Protein AF-A0A109W8T5-F1 (afdb_monomer)

Nearest PDB structures (foldseek):
  2bkp-assembly1_A  TM=4.139E-01  e=5.023E+00  Pyrococcus horikoshii OT3
  5ij8-assembly1_T  TM=3.929E-01  e=5.943E+00  Homo sapiens

Sequence (100 aa):
MESKARSEVRKLTEFESLFLQIIEYSNQVIAENYQEYAELGYDLLRKIHHLGMKETQVYERFFTYYDSLQDGMIKEWFAEMLDYISGWCHSEKYLWNHQE

Foldseek 3Di:
DDDPPPPPPPDDDPLVVLVVVLLVLLVVDDPVCLVVSLVVSLVSVLVNVVVVDDLVVNLVVLVVVLVVDDDDSSSVSSVSSNCLSVVVDPVVSNSNPPPD

Secondary structure (DSSP, 8-state):
----------PPPHHHHHHHHHHHHHTT--TTTHHHHHHHHHHHHHHHHHTT--HHHHHHHHHHHHHHSPSSHHHHHHHHHHHHHHT-S-GGG-TT----

Radius of gyration: 16.11 Å; Cα contacts (8 Å, |Δi|>4): 75; chains: 1; bounding box: 28×61×34 Å

Structure (mmCIF, N/CA/C/O backbone):
data_AF-A0A109W8T5-F1
#
_entry.id   AF-A0A109W8T5-F1
#
loop_
_atom_site.group_PDB
_atom_site.id
_atom_site.type_symbol
_atom_site.label_atom_id
_atom_site.label_alt_id
_atom_site.label_comp_id
_atom_site.label_asym_id
_atom_site.label_entity_id
_atom_site.label_seq_id
_atom_site.pdbx_PDB_ins_code
_atom_site.Cartn_x
_atom_site.Cartn_y
_atom_site.Cartn_z
_atom_site.occupancy
_atom_site.B_iso_or_equiv
_atom_site.auth_seq_id
_atom_site.auth_comp_id
_atom_site.auth_asym_id
_atom_site.auth_atom_id
_atom_site.pdbx_PDB_model_num
ATOM 1 N N . MET A 1 1 ? -7.419 46.381 8.343 1.00 45.56 1 MET A N 1
ATOM 2 C CA . MET A 1 1 ? -7.877 44.975 8.361 1.00 45.56 1 MET A CA 1
ATOM 3 C C . MET A 1 1 ? -7.122 44.239 7.272 1.00 45.56 1 MET A C 1
ATOM 5 O O . MET A 1 1 ? -7.623 44.106 6.167 1.00 45.56 1 MET A O 1
ATOM 9 N N . GLU A 1 2 ? -5.886 43.843 7.552 1.00 42.78 2 GLU A N 1
ATOM 10 C CA . GLU A 1 2 ? -5.116 43.014 6.626 1.00 42.78 2 GLU A CA 1
ATOM 11 C C . GLU A 1 2 ? -5.309 41.564 7.045 1.00 42.78 2 GLU A C 1
ATOM 13 O O . GLU A 1 2 ? -4.968 41.156 8.158 1.00 42.78 2 GLU A O 1
ATOM 18 N N . SER A 1 3 ? -5.982 40.829 6.163 1.00 47.62 3 SER A N 1
ATOM 19 C CA . SER A 1 3 ? -6.253 39.411 6.308 1.00 47.62 3 SER A CA 1
ATOM 20 C C . SER A 1 3 ? -4.923 38.676 6.389 1.00 47.62 3 SER A C 1
ATOM 22 O O . SER A 1 3 ? -4.128 38.679 5.449 1.00 47.62 3 SER A O 1
ATOM 24 N N . LYS A 1 4 ? -4.671 38.066 7.546 1.00 47.41 4 LYS A N 1
ATOM 25 C CA . LYS A 1 4 ? -3.550 37.162 7.769 1.00 47.41 4 LYS A CA 1
ATOM 26 C C . LYS A 1 4 ? -3.827 35.912 6.935 1.00 47.41 4 LYS A C 1
ATOM 28 O O . LYS A 1 4 ? -4.412 34.952 7.429 1.00 47.41 4 LYS A O 1
ATOM 33 N N . ALA A 1 5 ? -3.421 35.935 5.668 1.00 56.03 5 ALA A N 1
ATOM 34 C CA . ALA A 1 5 ? -3.218 34.737 4.870 1.00 56.03 5 ALA A CA 1
ATOM 35 C C . ALA A 1 5 ? -2.099 33.929 5.545 1.00 56.03 5 ALA A C 1
ATOM 37 O O . ALA A 1 5 ? -0.924 34.027 5.202 1.00 56.03 5 ALA A O 1
ATOM 38 N N . ARG A 1 6 ? -2.454 33.199 6.606 1.00 50.41 6 ARG A N 1
ATOM 39 C CA . ARG A 1 6 ? -1.598 32.176 7.188 1.00 50.41 6 ARG A CA 1
ATOM 40 C C . ARG A 1 6 ? -1.499 31.074 6.149 1.00 50.41 6 ARG A C 1
ATOM 42 O O . ARG A 1 6 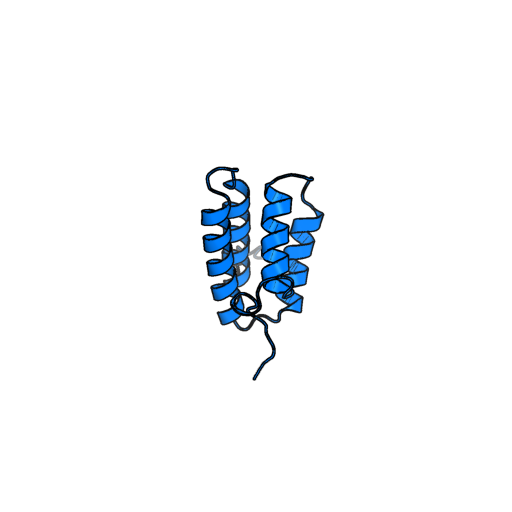? -2.455 30.334 5.944 1.00 50.41 6 ARG A O 1
ATOM 49 N N . SER A 1 7 ? -0.337 30.957 5.518 1.00 56.94 7 SER A N 1
ATOM 50 C CA . SER A 1 7 ? 0.085 29.693 4.935 1.00 56.94 7 SER A CA 1
ATOM 51 C C . SER A 1 7 ? 0.247 28.689 6.081 1.00 56.94 7 SER A C 1
ATOM 53 O O . SER A 1 7 ? 1.321 28.542 6.666 1.00 56.94 7 SER A O 1
ATOM 55 N N . GLU A 1 8 ? -0.838 28.033 6.473 1.00 55.03 8 GLU A N 1
ATOM 56 C CA . GLU A 1 8 ? -0.733 26.795 7.229 1.00 55.03 8 GLU A CA 1
ATOM 57 C C . GLU A 1 8 ? -0.305 25.725 6.231 1.00 55.03 8 GLU A C 1
ATOM 59 O O . GLU A 1 8 ? -1.109 25.201 5.465 1.00 55.03 8 GLU A O 1
ATOM 64 N N . VAL A 1 9 ? 0.998 25.436 6.203 1.00 61.03 9 VAL A N 1
ATOM 65 C CA . VAL A 1 9 ? 1.495 24.176 5.649 1.00 61.03 9 VAL A CA 1
ATOM 66 C C . VAL A 1 9 ? 0.765 23.080 6.420 1.00 61.03 9 VAL A C 1
ATOM 68 O O . VAL A 1 9 ? 1.039 22.853 7.600 1.00 61.03 9 VAL A O 1
ATOM 71 N N . ARG A 1 10 ? -0.251 22.479 5.797 1.00 66.56 10 ARG A N 1
ATOM 72 C CA . ARG A 1 10 ? -1.066 21.433 6.413 1.00 66.56 10 ARG A CA 1
ATOM 73 C C . ARG A 1 10 ? -0.124 20.280 6.752 1.00 66.56 10 ARG A C 1
ATOM 75 O O . ARG A 1 10 ? 0.449 19.679 5.848 1.00 66.56 10 ARG A O 1
ATOM 82 N N . LYS A 1 11 ? 0.093 20.012 8.044 1.00 79.50 11 LYS A N 1
ATOM 83 C CA . LYS A 1 11 ? 0.887 18.853 8.470 1.00 79.50 11 LYS A CA 1
ATOM 84 C C . LYS A 1 11 ? 0.223 17.596 7.912 1.00 79.50 11 LYS A C 1
ATOM 86 O O . LYS A 1 11 ? -0.984 17.421 8.086 1.00 79.50 11 LYS A O 1
ATOM 91 N N . LEU A 1 12 ? 1.006 16.763 7.231 1.00 86.75 12 LEU A N 1
ATOM 92 C CA . LEU A 1 12 ? 0.547 15.453 6.786 1.00 86.75 12 LEU A CA 1
ATOM 93 C C . LEU A 1 12 ? 0.165 14.620 8.008 1.00 86.75 12 LEU A C 1
ATOM 95 O O . LEU A 1 12 ? 0.807 14.707 9.058 1.00 86.75 12 LEU A O 1
ATOM 99 N N . THR A 1 13 ? -0.900 13.835 7.874 1.00 94.88 13 THR A N 1
ATOM 100 C CA . THR A 1 13 ? -1.219 12.821 8.876 1.00 94.88 13 THR A CA 1
ATOM 101 C C . THR A 1 13 ? -0.175 11.709 8.806 1.00 94.88 13 THR A C 1
ATOM 103 O O . THR A 1 13 ? 0.520 11.544 7.797 1.00 94.88 13 THR A O 1
ATOM 106 N N . GLU A 1 14 ? -0.059 10.929 9.877 1.00 96.00 14 GLU A N 1
ATOM 107 C CA . GLU A 1 14 ? 0.827 9.763 9.888 1.00 96.00 14 GLU A CA 1
ATOM 108 C C . GLU A 1 14 ? 0.435 8.759 8.795 1.00 96.00 14 GLU A C 1
ATOM 110 O O 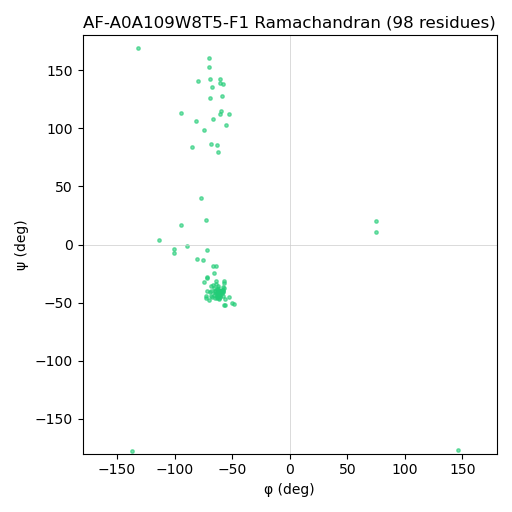. GLU A 1 14 ? 1.296 8.295 8.053 1.00 96.00 14 GLU A O 1
ATOM 115 N N . PHE A 1 15 ? -0.871 8.535 8.607 1.00 96.75 15 PHE A N 1
ATOM 116 C CA . PHE A 1 15 ? -1.399 7.730 7.506 1.00 96.75 15 PHE A CA 1
ATOM 117 C C . PHE A 1 15 ? -0.942 8.238 6.131 1.00 96.75 15 PHE A C 1
ATOM 119 O O . PHE A 1 15 ? -0.388 7.463 5.358 1.00 96.75 15 PHE A O 1
ATOM 126 N N . GLU A 1 16 ? -1.121 9.529 5.829 1.00 96.69 16 GLU A N 1
ATOM 127 C CA . GLU A 1 16 ? -0.706 10.078 4.529 1.00 96.69 16 GLU A CA 1
ATOM 128 C C . GLU A 1 16 ? 0.814 10.003 4.342 1.00 96.69 16 GLU A C 1
ATOM 130 O O . GLU A 1 16 ? 1.285 9.794 3.230 1.00 96.69 16 GLU A O 1
ATOM 135 N N . SER A 1 17 ? 1.594 10.110 5.421 1.00 97.50 17 SER A N 1
ATOM 136 C CA . SER A 1 17 ? 3.052 9.964 5.352 1.00 97.50 17 SER A CA 1
ATOM 137 C C . SER A 1 17 ? 3.461 8.528 5.001 1.00 97.50 17 SER A C 1
ATOM 139 O O . SER A 1 17 ? 4.296 8.331 4.121 1.00 97.50 17 SER A O 1
ATOM 141 N N . LEU A 1 18 ? 2.839 7.525 5.632 1.00 98.25 18 LEU A N 1
ATOM 142 C CA . LEU A 1 18 ? 3.062 6.108 5.311 1.00 98.25 18 LEU A CA 1
ATOM 143 C C . LEU A 1 18 ? 2.589 5.770 3.892 1.00 98.25 18 LEU A C 1
ATOM 145 O O . LEU A 1 18 ? 3.262 5.041 3.171 1.00 98.25 18 LEU A O 1
ATOM 149 N N . PHE A 1 19 ? 1.456 6.330 3.471 1.00 98.25 19 PHE A N 1
ATOM 150 C CA . PHE A 1 19 ? 0.930 6.143 2.124 1.00 98.25 19 PHE A CA 1
ATOM 151 C C . PHE A 1 19 ? 1.870 6.711 1.052 1.00 98.25 19 PHE A C 1
ATOM 153 O O . PHE A 1 19 ? 2.159 6.041 0.063 1.00 98.25 19 PHE A O 1
ATOM 160 N N . LEU A 1 20 ? 2.410 7.914 1.264 1.00 98.06 20 LEU A N 1
ATOM 161 C CA . LEU A 1 20 ? 3.412 8.492 0.366 1.00 98.06 20 LEU A CA 1
ATOM 162 C C . LEU A 1 20 ? 4.692 7.649 0.313 1.00 98.06 20 LEU A C 1
ATOM 164 O O . LEU A 1 20 ? 5.279 7.513 -0.757 1.00 98.06 20 LEU A O 1
ATOM 168 N N . GLN A 1 21 ? 5.091 7.038 1.430 1.00 98.31 21 GLN A N 1
ATOM 169 C CA . GLN A 1 21 ? 6.230 6.121 1.453 1.00 98.31 21 GLN A CA 1
ATOM 170 C C . GLN A 1 21 ? 5.964 4.843 0.637 1.00 98.31 21 GLN A C 1
ATOM 172 O O . GLN A 1 21 ? 6.850 4.374 -0.072 1.00 98.31 21 GLN A O 1
ATOM 177 N N . ILE A 1 22 ? 4.740 4.306 0.665 1.00 98.38 22 ILE A N 1
ATOM 178 C CA . ILE A 1 22 ? 4.335 3.181 -0.198 1.00 98.38 22 ILE A CA 1
ATOM 179 C C . ILE A 1 22 ? 4.402 3.575 -1.677 1.00 98.38 22 ILE A C 1
ATOM 181 O O . ILE A 1 22 ? 4.892 2.804 -2.500 1.00 98.38 22 ILE A O 1
ATOM 185 N N . ILE A 1 23 ? 3.962 4.788 -2.025 1.00 98.12 23 ILE A N 1
ATOM 186 C CA . ILE A 1 23 ? 4.101 5.312 -3.390 1.00 98.12 23 ILE A CA 1
ATOM 187 C C . ILE A 1 23 ? 5.582 5.390 -3.787 1.00 98.12 23 ILE A C 1
ATOM 189 O O . ILE A 1 23 ? 5.953 4.959 -4.878 1.00 98.12 23 ILE A O 1
ATOM 193 N N . GLU A 1 24 ? 6.446 5.899 -2.910 1.00 97.69 24 GLU A N 1
ATOM 194 C CA . GLU A 1 24 ? 7.890 5.962 -3.152 1.00 97.69 24 GLU A CA 1
ATOM 195 C C . GLU A 1 24 ? 8.508 4.571 -3.360 1.00 97.69 24 GLU A C 1
ATOM 197 O O . GLU A 1 24 ? 9.334 4.400 -4.258 1.00 97.69 24 GLU A O 1
ATOM 202 N N . TYR A 1 25 ? 8.079 3.569 -2.590 1.00 97.62 25 TYR A N 1
ATOM 203 C CA . TYR A 1 25 ? 8.482 2.175 -2.781 1.00 97.62 25 TYR A CA 1
ATOM 204 C C . TYR A 1 25 ? 8.027 1.635 -4.128 1.00 97.62 25 TYR A C 1
ATOM 206 O O . TYR A 1 25 ? 8.851 1.096 -4.858 1.00 97.62 25 TYR A O 1
ATOM 214 N N . SER A 1 26 ? 6.770 1.868 -4.513 1.00 96.69 26 SER A N 1
ATOM 215 C CA . SER A 1 26 ? 6.238 1.397 -5.797 1.00 96.69 26 SER A CA 1
ATOM 216 C C . SER A 1 26 ? 7.047 1.900 -7.003 1.00 96.69 26 SER A C 1
ATOM 218 O O . SER A 1 26 ? 7.235 1.168 -7.968 1.00 96.69 26 SER A O 1
ATOM 220 N N . ASN A 1 27 ? 7.609 3.113 -6.927 1.00 95.62 27 ASN A N 1
ATOM 221 C CA . ASN A 1 27 ? 8.431 3.698 -7.994 1.00 95.62 27 ASN A CA 1
ATOM 222 C C . ASN A 1 27 ? 9.850 3.106 -8.093 1.00 95.62 27 ASN A C 1
ATOM 224 O O . ASN A 1 27 ? 10.551 3.367 -9.068 1.00 95.62 27 ASN A O 1
ATOM 228 N N . GLN A 1 28 ? 10.289 2.351 -7.086 1.00 96.38 28 GLN A N 1
ATOM 229 C CA . GLN A 1 28 ? 11.600 1.694 -7.039 1.00 96.38 28 GLN A CA 1
ATOM 230 C C . GLN A 1 28 ? 11.526 0.204 -7.396 1.00 96.38 28 GLN A C 1
ATOM 232 O O . GLN A 1 28 ? 12.563 -0.464 -7.474 1.00 96.38 28 GLN A O 1
ATOM 237 N N . VAL A 1 29 ? 10.314 -0.313 -7.613 1.00 96.25 29 VAL A N 1
ATOM 238 C CA . VAL A 1 29 ? 10.081 -1.714 -7.951 1.00 96.25 29 VAL A CA 1
ATOM 239 C C . VAL A 1 29 ? 10.601 -2.007 -9.354 1.00 96.25 29 VAL A C 1
ATOM 241 O O . VAL A 1 29 ? 10.219 -1.372 -10.337 1.00 96.25 29 VAL A O 1
ATOM 244 N N . ILE A 1 30 ? 11.453 -3.020 -9.422 1.00 96.19 30 ILE A N 1
ATOM 245 C CA . ILE A 1 30 ? 11.920 -3.691 -10.631 1.00 96.19 30 ILE A CA 1
ATOM 246 C C . ILE A 1 30 ? 11.791 -5.204 -10.423 1.00 96.19 30 ILE A C 1
ATOM 248 O O . ILE A 1 30 ? 11.564 -5.676 -9.308 1.00 96.19 30 ILE A O 1
ATOM 252 N N . ALA A 1 31 ? 11.949 -5.990 -11.487 1.00 96.12 31 ALA A N 1
ATOM 253 C CA . ALA A 1 31 ? 11.754 -7.438 -11.420 1.00 96.12 31 ALA A CA 1
ATOM 254 C C . ALA A 1 31 ? 12.649 -8.106 -10.358 1.00 96.12 31 ALA A C 1
ATOM 256 O O . ALA A 1 31 ? 12.223 -9.030 -9.670 1.00 96.12 31 ALA A O 1
ATOM 257 N N . GLU A 1 32 ? 13.881 -7.622 -10.205 1.00 97.94 32 GLU A N 1
ATOM 258 C CA . GLU A 1 32 ? 14.897 -8.192 -9.323 1.00 97.94 32 GLU A CA 1
ATOM 259 C C . GLU A 1 32 ? 14.615 -7.963 -7.835 1.00 97.94 32 GLU A C 1
ATOM 261 O O . GLU A 1 32 ? 15.035 -8.774 -7.011 1.00 97.94 32 GLU A O 1
ATOM 266 N N . ASN A 1 33 ? 13.924 -6.874 -7.483 1.00 97.62 33 ASN A N 1
ATOM 267 C CA . ASN A 1 33 ? 13.657 -6.494 -6.092 1.00 97.62 33 ASN A CA 1
ATOM 268 C C . ASN A 1 33 ? 12.169 -6.578 -5.719 1.00 97.62 33 ASN A C 1
ATOM 270 O O . ASN A 1 33 ? 11.803 -6.237 -4.597 1.00 97.62 33 ASN A O 1
ATOM 274 N N . TYR A 1 34 ? 11.318 -7.051 -6.634 1.00 96.81 34 TYR A N 1
ATOM 275 C CA . TYR A 1 34 ? 9.866 -7.046 -6.476 1.00 96.81 34 TYR A CA 1
ATOM 276 C C . TYR A 1 34 ? 9.417 -7.646 -5.135 1.00 96.81 34 TYR A C 1
ATOM 278 O O . TYR A 1 34 ? 8.677 -7.010 -4.387 1.00 96.81 34 TYR A O 1
ATOM 286 N N . GLN A 1 35 ? 9.925 -8.837 -4.796 1.00 95.62 35 GLN A N 1
ATOM 287 C CA . GLN A 1 35 ? 9.565 -9.540 -3.560 1.00 95.62 35 GLN A CA 1
ATOM 288 C C . GLN A 1 35 ? 10.018 -8.788 -2.300 1.00 95.62 35 GLN A C 1
ATOM 290 O O . GLN A 1 35 ? 9.269 -8.698 -1.331 1.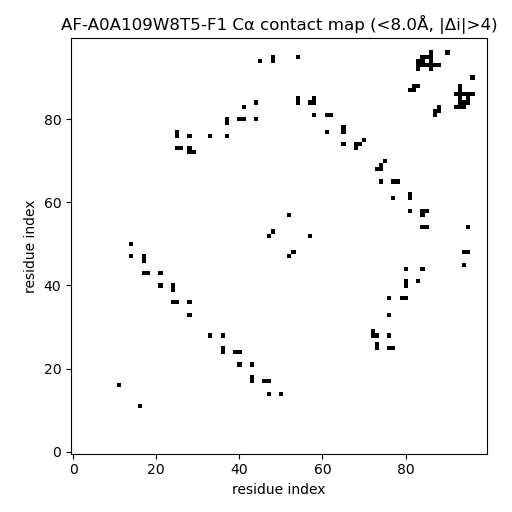00 95.62 35 GLN A O 1
ATOM 295 N N . GLU A 1 36 ? 11.228 -8.227 -2.315 1.00 97.75 36 GLU A N 1
ATOM 296 C CA . GLU A 1 36 ? 11.748 -7.426 -1.201 1.00 97.75 36 GLU A CA 1
ATOM 297 C C . GLU A 1 36 ? 10.859 -6.200 -0.968 1.00 97.75 36 GLU A C 1
ATOM 299 O O . GLU A 1 36 ? 10.447 -5.916 0.157 1.00 97.75 36 GLU A O 1
ATOM 304 N N . TYR A 1 37 ? 10.496 -5.501 -2.043 1.00 97.94 37 TYR A N 1
ATOM 305 C CA . TYR A 1 37 ? 9.631 -4.335 -1.947 1.00 97.94 37 TYR A CA 1
ATOM 306 C C . TYR A 1 37 ? 8.209 -4.705 -1.533 1.00 97.94 37 TYR A C 1
ATOM 308 O O . TYR A 1 37 ? 7.616 -3.965 -0.754 1.00 97.94 37 TYR A O 1
ATOM 316 N N . ALA A 1 38 ? 7.665 -5.845 -1.970 1.00 96.06 38 ALA A N 1
ATOM 317 C CA . ALA A 1 38 ? 6.367 -6.334 -1.500 1.00 96.06 38 ALA A CA 1
ATOM 318 C C . ALA A 1 38 ? 6.349 -6.543 0.026 1.00 96.06 38 ALA A C 1
ATOM 320 O O . ALA A 1 38 ? 5.402 -6.130 0.699 1.00 96.06 38 ALA A O 1
ATOM 321 N N . GLU A 1 39 ? 7.424 -7.092 0.602 1.00 97.06 39 GLU A N 1
ATOM 322 C CA . GLU A 1 39 ? 7.573 -7.235 2.056 1.00 97.06 39 GLU A CA 1
ATOM 323 C C . GLU A 1 39 ? 7.676 -5.878 2.767 1.00 97.06 39 GLU A C 1
ATOM 325 O O . GLU A 1 39 ? 6.993 -5.650 3.769 1.00 97.06 39 GLU A O 1
ATOM 330 N N . LEU A 1 40 ? 8.452 -4.938 2.219 1.00 98.12 40 LEU A N 1
ATOM 331 C CA . LEU A 1 40 ? 8.544 -3.574 2.748 1.00 98.12 40 LEU A CA 1
ATOM 332 C C . LEU A 1 40 ? 7.196 -2.834 2.692 1.00 98.12 40 LEU A C 1
ATOM 334 O O . LEU A 1 40 ? 6.828 -2.137 3.641 1.00 98.12 40 LEU A O 1
ATOM 338 N N . GLY A 1 41 ? 6.438 -2.997 1.607 1.00 98.00 41 GLY A N 1
ATOM 339 C CA . GLY A 1 41 ? 5.088 -2.453 1.457 1.00 98.00 41 GLY A CA 1
ATOM 340 C C . GLY A 1 41 ? 4.123 -3.041 2.483 1.00 98.00 41 GLY A C 1
ATOM 341 O O . GLY A 1 41 ? 3.418 -2.299 3.173 1.00 98.00 41 GLY A O 1
ATOM 342 N N . TYR A 1 42 ? 4.163 -4.362 2.669 1.00 97.94 42 TYR A N 1
ATOM 343 C CA . TYR A 1 42 ? 3.381 -5.050 3.692 1.00 97.94 42 TYR A CA 1
ATOM 344 C C . TYR A 1 42 ? 3.693 -4.539 5.108 1.00 97.94 42 TYR A C 1
ATOM 346 O O . TYR A 1 42 ? 2.786 -4.322 5.913 1.00 97.94 42 TYR A O 1
ATOM 354 N N . ASP A 1 43 ? 4.956 -4.252 5.417 1.00 98.25 43 ASP A N 1
ATOM 355 C CA . ASP A 1 43 ? 5.354 -3.675 6.704 1.00 98.25 43 ASP A CA 1
ATOM 356 C C . ASP A 1 43 ? 4.789 -2.271 6.938 1.00 98.25 43 ASP A C 1
ATOM 358 O O . ASP A 1 43 ? 4.441 -1.918 8.071 1.00 98.25 43 ASP A O 1
ATOM 362 N N . LEU A 1 44 ? 4.645 -1.472 5.881 1.00 98.31 44 LEU A N 1
ATOM 363 C CA . LEU A 1 44 ? 3.960 -0.185 5.959 1.00 98.31 44 LEU A CA 1
ATOM 364 C C . LEU A 1 44 ? 2.446 -0.361 6.131 1.00 98.31 44 LEU A C 1
ATOM 366 O O . LEU A 1 44 ? 1.862 0.333 6.965 1.00 98.31 44 LEU A O 1
ATOM 370 N N . LEU A 1 45 ? 1.820 -1.328 5.453 1.00 97.81 45 LEU A N 1
ATOM 371 C CA . LEU A 1 45 ? 0.411 -1.677 5.682 1.00 97.81 45 LEU A CA 1
ATOM 372 C C . LEU A 1 45 ? 0.161 -2.119 7.128 1.00 97.81 45 LEU A C 1
ATOM 374 O O . LEU A 1 45 ? -0.815 -1.682 7.739 1.00 97.81 45 LEU A O 1
ATOM 378 N N . ARG A 1 46 ? 1.080 -2.892 7.724 1.00 97.06 46 ARG A N 1
ATOM 379 C CA . ARG A 1 46 ? 1.032 -3.230 9.155 1.00 97.06 46 ARG A CA 1
ATOM 380 C C . ARG A 1 46 ? 1.003 -1.977 10.014 1.00 97.06 46 ARG A C 1
ATOM 382 O O . ARG A 1 46 ? 0.170 -1.886 10.911 1.00 97.06 46 ARG A O 1
ATOM 389 N N . LYS A 1 47 ? 1.869 -0.994 9.756 1.00 97.94 47 LYS A N 1
ATOM 390 C CA . LYS A 1 47 ? 1.864 0.273 10.509 1.00 97.94 47 LYS A CA 1
ATOM 391 C C . LYS A 1 47 ? 0.544 1.021 10.335 1.00 97.94 47 LYS A C 1
ATOM 393 O O . LYS A 1 47 ? -0.018 1.459 11.331 1.00 97.94 47 LYS A O 1
ATOM 398 N N . ILE A 1 48 ? 0.017 1.097 9.111 1.00 97.62 48 ILE A N 1
ATOM 399 C CA . ILE A 1 48 ? -1.288 1.712 8.824 1.00 97.62 48 ILE A CA 1
ATOM 400 C C . ILE A 1 48 ? -2.410 1.022 9.613 1.00 97.62 48 ILE A C 1
ATOM 402 O O . ILE A 1 48 ? -3.238 1.704 10.214 1.00 97.62 48 ILE A O 1
ATOM 406 N N . HIS A 1 49 ? -2.416 -0.311 9.666 1.00 95.75 49 HIS A N 1
ATOM 407 C CA . HIS A 1 49 ? -3.378 -1.077 10.458 1.00 95.75 49 HIS A CA 1
ATOM 408 C C . HIS A 1 49 ? -3.287 -0.739 11.958 1.00 95.75 49 HIS A C 1
ATOM 410 O O . HIS A 1 49 ? -4.308 -0.483 12.594 1.00 95.75 49 HIS A O 1
ATOM 416 N N . HIS A 1 50 ? -2.075 -0.623 12.517 1.00 96.50 50 HIS A N 1
ATOM 417 C CA . HIS A 1 50 ? -1.869 -0.236 13.923 1.00 96.50 50 HIS A CA 1
ATOM 418 C C . HIS A 1 50 ? -2.3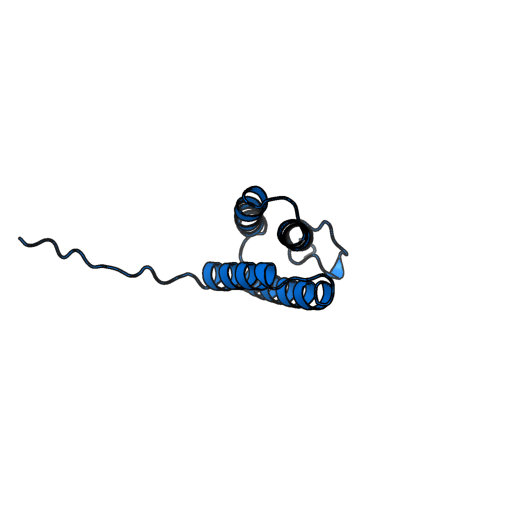53 1.185 14.260 1.00 96.50 50 HIS A C 1
ATOM 420 O O . HIS A 1 50 ? -2.589 1.473 15.433 1.00 96.50 50 HIS A O 1
ATOM 426 N N . LEU A 1 51 ? -2.553 2.063 13.268 1.00 96.12 51 LEU A N 1
ATOM 427 C CA . LEU A 1 51 ? -3.189 3.372 13.478 1.00 96.12 51 LEU A CA 1
ATOM 428 C C . LEU A 1 51 ? -4.704 3.269 13.742 1.00 96.12 51 LEU A C 1
ATOM 430 O O . LEU A 1 51 ? -5.346 4.287 14.000 1.00 96.12 51 LEU A O 1
ATOM 434 N N . GLY A 1 52 ? -5.295 2.070 13.665 1.00 94.69 52 GLY A N 1
ATOM 435 C CA . GLY A 1 52 ? -6.732 1.849 13.852 1.00 94.69 52 GLY A CA 1
ATOM 436 C C . GLY A 1 52 ? -7.578 2.294 12.657 1.00 94.69 52 GLY A C 1
ATOM 437 O O . GLY A 1 52 ? -8.776 2.546 12.800 1.00 94.69 52 GLY A O 1
ATOM 438 N N . MET A 1 53 ? -6.961 2.424 11.479 1.00 93.75 53 MET A N 1
ATOM 439 C CA . MET A 1 53 ? -7.652 2.774 10.240 1.00 93.75 53 MET A CA 1
ATOM 440 C C . MET A 1 53 ? -8.589 1.639 9.816 1.00 93.75 53 MET A C 1
ATOM 442 O O . MET A 1 53 ? -8.209 0.465 9.822 1.00 93.75 53 MET A O 1
ATOM 446 N N . LYS A 1 54 ? -9.814 1.984 9.406 1.00 94.88 54 LYS A N 1
ATOM 447 C CA . LYS A 1 54 ? -10.760 0.992 8.880 1.00 94.88 54 LYS A CA 1
ATOM 448 C C . LYS A 1 54 ? -10.288 0.484 7.524 1.00 94.88 54 LYS A C 1
ATOM 450 O O . LYS A 1 54 ? -9.841 1.287 6.708 1.00 94.88 54 LYS A O 1
ATOM 455 N N . GLU A 1 55 ? -10.490 -0.806 7.268 1.00 96.12 55 GLU A N 1
ATOM 456 C 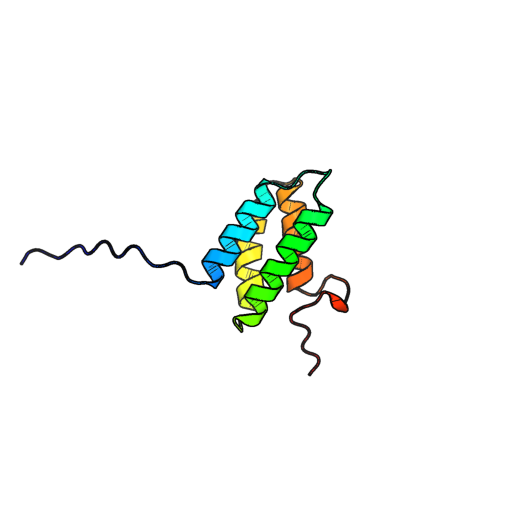CA . GLU A 1 55 ? -10.146 -1.450 5.993 1.00 96.12 55 GLU A CA 1
ATOM 457 C C . GLU A 1 55 ? -10.659 -0.642 4.799 1.00 96.12 55 GLU A C 1
ATOM 459 O O . GLU A 1 55 ? -9.880 -0.248 3.940 1.00 96.12 55 GLU A O 1
ATOM 464 N N . THR A 1 56 ? -11.947 -0.289 4.804 1.00 96.38 56 THR A N 1
ATOM 465 C CA . THR A 1 56 ? -12.593 0.459 3.716 1.00 96.38 56 THR A CA 1
ATOM 466 C C . THR A 1 56 ? -11.936 1.808 3.439 1.00 96.38 56 THR A C 1
ATOM 468 O O . THR A 1 56 ? -11.754 2.169 2.283 1.00 96.38 56 THR A O 1
ATOM 471 N N . GLN A 1 57 ? -11.504 2.530 4.477 1.00 96.06 57 GLN A N 1
ATOM 472 C CA . GLN A 1 57 ? -10.827 3.821 4.311 1.00 96.06 57 GLN A CA 1
ATOM 473 C C . GLN A 1 57 ? -9.447 3.660 3.668 1.00 96.06 57 GLN A C 1
ATOM 475 O O . GLN A 1 57 ? -9.045 4.478 2.840 1.00 96.06 57 GLN A O 1
ATOM 480 N N . VAL A 1 58 ? -8.713 2.615 4.057 1.00 97.69 58 VAL A N 1
ATOM 481 C CA . VAL A 1 58 ? -7.396 2.312 3.488 1.00 97.69 58 VAL A CA 1
ATOM 482 C C . VAL A 1 58 ? -7.560 1.824 2.051 1.00 97.69 58 VAL A C 1
ATOM 484 O O . VAL A 1 58 ? -6.908 2.353 1.155 1.00 97.69 58 VAL A O 1
ATOM 487 N N . TYR A 1 59 ? -8.485 0.893 1.817 1.00 98.06 59 TYR A N 1
ATOM 488 C CA . TYR A 1 59 ? -8.778 0.343 0.500 1.00 98.06 59 TYR A CA 1
ATOM 489 C C . TYR A 1 59 ? -9.159 1.439 -0.495 1.00 98.06 59 TYR A C 1
ATOM 491 O O . TYR A 1 59 ? -8.529 1.550 -1.540 1.00 98.06 59 TYR A O 1
ATOM 499 N N . GLU A 1 60 ? -10.123 2.304 -0.164 1.00 98.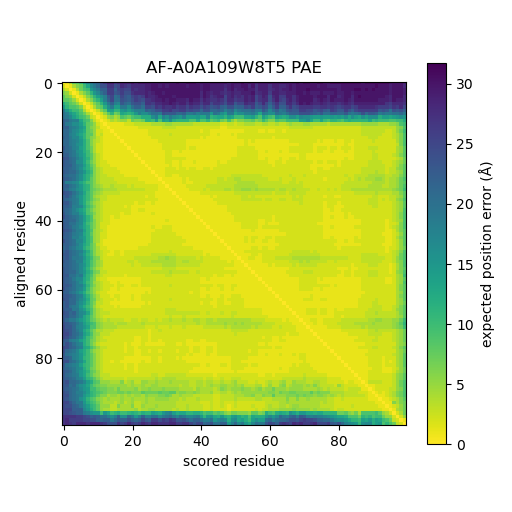19 60 GLU A N 1
ATOM 500 C CA . GLU A 1 60 ? -10.556 3.397 -1.046 1.00 98.19 60 GLU A CA 1
ATOM 501 C C . GLU A 1 60 ? -9.395 4.329 -1.414 1.00 98.19 60 GLU A C 1
ATOM 503 O O . GLU A 1 60 ? -9.252 4.733 -2.575 1.00 98.19 60 GLU A O 1
ATOM 508 N N . ARG A 1 61 ? -8.525 4.647 -0.445 1.00 97.94 61 ARG A N 1
ATOM 509 C CA . ARG A 1 61 ? -7.360 5.504 -0.686 1.00 97.94 61 ARG A CA 1
ATOM 510 C C . ARG A 1 61 ? -6.371 4.854 -1.650 1.00 97.94 61 ARG A C 1
ATOM 512 O O . ARG A 1 61 ? -5.904 5.524 -2.572 1.00 97.94 61 ARG A O 1
ATOM 519 N N . PHE A 1 62 ? -6.065 3.576 -1.441 1.00 98.38 62 PHE A N 1
ATOM 520 C CA . PHE A 1 62 ? -5.138 2.8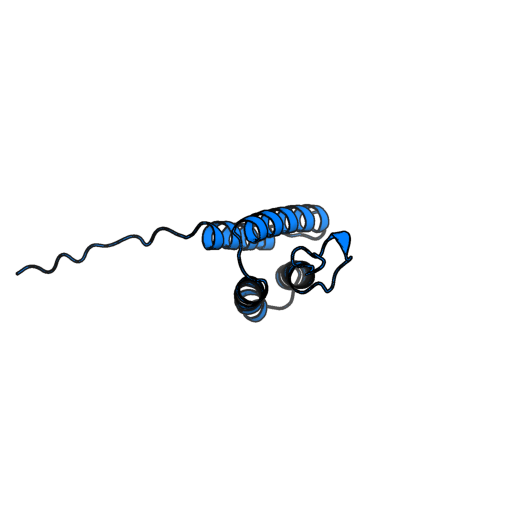22 -2.281 1.00 98.38 62 PHE A CA 1
ATOM 521 C C . PHE A 1 62 ? -5.712 2.593 -3.676 1.00 98.38 62 PHE A C 1
ATOM 523 O O . PHE A 1 62 ? -5.022 2.826 -4.666 1.00 98.38 62 PHE A O 1
ATOM 530 N N . PHE A 1 63 ? -6.988 2.222 -3.760 1.00 98.31 63 PHE A N 1
ATOM 531 C CA . PHE A 1 63 ? -7.680 1.968 -5.016 1.00 98.31 63 PHE A CA 1
ATOM 532 C C . PHE A 1 63 ? -7.736 3.223 -5.890 1.00 98.31 63 PHE A C 1
ATOM 534 O O . PHE A 1 63 ? -7.469 3.153 -7.084 1.00 98.31 63 PHE A O 1
ATOM 541 N N . THR A 1 64 ? -7.977 4.393 -5.289 1.00 98.50 64 THR A N 1
ATOM 542 C CA . THR A 1 64 ? -7.950 5.677 -6.012 1.00 98.50 64 THR A CA 1
ATOM 543 C C . THR A 1 64 ? -6.597 5.929 -6.684 1.00 98.50 64 THR A C 1
ATOM 545 O O . THR A 1 64 ? -6.545 6.440 -7.800 1.00 98.50 64 THR A O 1
ATOM 548 N N . TYR A 1 65 ? -5.491 5.589 -6.017 1.00 98.12 65 TYR A N 1
ATOM 549 C CA . TYR A 1 65 ? -4.167 5.722 -6.623 1.00 98.12 65 TYR A CA 1
ATOM 550 C C . TYR A 1 65 ? -3.935 4.651 -7.690 1.00 98.12 65 TYR A C 1
ATOM 552 O O . TYR A 1 65 ? -3.533 4.992 -8.798 1.00 98.12 65 TYR A O 1
ATOM 560 N N . TYR A 1 66 ? -4.260 3.392 -7.396 1.00 98.25 66 TYR A N 1
ATOM 561 C CA . TYR A 1 66 ? -4.168 2.274 -8.337 1.00 98.25 66 TYR A CA 1
ATOM 562 C C . TYR A 1 66 ? -4.889 2.542 -9.668 1.00 98.25 66 TYR A C 1
ATOM 564 O O . TYR A 1 66 ? -4.316 2.312 -10.731 1.00 98.25 66 TYR A O 1
ATOM 572 N N . ASP A 1 67 ? -6.112 3.076 -9.623 1.00 98.06 67 ASP A N 1
ATOM 573 C CA . ASP A 1 67 ? -6.920 3.371 -10.815 1.00 98.06 67 ASP A CA 1
ATOM 574 C C . ASP A 1 67 ? -6.298 4.478 -11.687 1.00 98.06 67 ASP A C 1
ATOM 576 O O . ASP A 1 67 ? -6.486 4.519 -12.901 1.00 98.06 67 ASP A O 1
ATOM 580 N N . SER A 1 68 ? -5.477 5.346 -11.084 1.00 97.50 68 SER A N 1
ATOM 581 C CA . SER A 1 68 ? -4.735 6.385 -11.806 1.00 97.50 68 SER A CA 1
ATOM 582 C C . SER A 1 68 ? -3.454 5.878 -12.485 1.00 97.50 68 SER A C 1
ATOM 584 O O . SER A 1 68 ? -2.874 6.594 -13.306 1.00 97.50 68 SER A O 1
ATOM 586 N N . LEU A 1 69 ? -2.997 4.664 -12.156 1.00 97.19 69 LEU A N 1
ATOM 587 C CA . LEU A 1 69 ? -1.773 4.091 -12.706 1.00 97.19 69 LEU A CA 1
ATOM 588 C C . LEU A 1 69 ? -2.001 3.512 -14.106 1.00 97.19 69 LEU A C 1
ATOM 590 O O . LEU A 1 69 ? -2.994 2.832 -14.391 1.00 97.19 69 LEU A O 1
ATOM 594 N N . GLN A 1 70 ? -1.011 3.725 -14.970 1.00 96.75 70 GLN A N 1
ATOM 595 C CA . GLN A 1 70 ? -0.898 2.989 -16.225 1.00 96.75 70 GLN A CA 1
ATOM 596 C C . GLN A 1 70 ? -0.526 1.532 -15.953 1.00 96.75 70 GLN A C 1
ATOM 598 O O . GLN A 1 70 ? 0.110 1.221 -14.946 1.00 96.75 70 GLN A O 1
ATOM 603 N N . ASP A 1 71 ? -0.919 0.646 -16.864 1.00 96.25 71 ASP A N 1
ATOM 604 C CA . ASP A 1 71 ? -0.581 -0.769 -16.760 1.00 96.25 71 ASP A CA 1
ATOM 605 C C . ASP A 1 71 ? 0.940 -0.970 -16.772 1.00 96.25 71 ASP A C 1
ATOM 607 O O . ASP A 1 71 ? 1.672 -0.316 -17.518 1.00 96.25 71 ASP A O 1
ATOM 611 N N . GLY A 1 72 ? 1.410 -1.874 -15.914 1.00 95.75 72 GLY A N 1
ATOM 612 C CA . GLY A 1 72 ? 2.824 -2.158 -15.718 1.00 95.75 72 GLY A CA 1
ATOM 613 C C . GLY A 1 72 ? 3.141 -2.537 -14.275 1.00 95.75 72 GLY A C 1
ATOM 614 O O . GLY A 1 72 ? 2.263 -2.595 -13.415 1.00 95.75 72 GLY A O 1
ATOM 615 N N . MET A 1 73 ? 4.427 -2.746 -14.008 1.00 96.19 73 MET A N 1
ATOM 616 C CA . MET A 1 73 ? 4.917 -3.327 -12.756 1.00 96.19 73 MET A CA 1
ATOM 617 C C . MET A 1 73 ? 4.512 -2.545 -11.501 1.00 96.19 73 MET A C 1
ATOM 619 O O . MET A 1 73 ? 4.183 -3.143 -10.486 1.00 96.19 73 MET A O 1
ATOM 623 N N . ILE A 1 74 ? 4.473 -1.210 -11.575 1.00 96.69 74 ILE A N 1
ATOM 624 C CA . ILE A 1 74 ? 4.026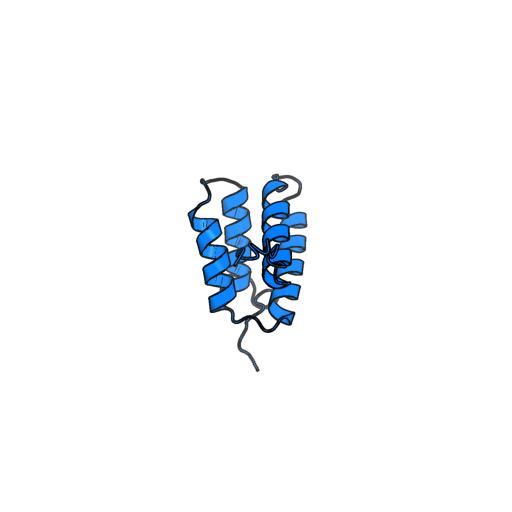 -0.366 -10.455 1.00 96.69 74 ILE A CA 1
ATOM 625 C C . ILE A 1 74 ? 2.562 -0.671 -10.112 1.00 96.69 74 ILE A C 1
ATOM 627 O O . ILE A 1 74 ? 2.212 -0.794 -8.941 1.00 96.69 74 ILE A O 1
ATOM 631 N N . LYS A 1 75 ? 1.706 -0.815 -11.131 1.00 97.50 75 LYS A N 1
ATOM 632 C CA . LYS A 1 75 ? 0.281 -1.115 -10.960 1.00 97.50 75 LYS A CA 1
ATOM 633 C C . LYS A 1 75 ? 0.067 -2.535 -10.448 1.00 97.50 75 LYS A C 1
ATOM 635 O O . LYS A 1 75 ? -0.759 -2.723 -9.563 1.00 97.50 75 LYS A O 1
ATOM 640 N N . GLU A 1 76 ? 0.829 -3.504 -10.950 1.00 97.50 76 GLU A N 1
ATOM 641 C CA . GLU A 1 76 ? 0.821 -4.889 -10.456 1.00 97.50 76 GLU A CA 1
ATOM 642 C C . GLU A 1 76 ? 1.243 -4.961 -8.983 1.00 97.50 76 GLU A C 1
ATOM 644 O O . GLU A 1 76 ? 0.528 -5.532 -8.164 1.00 97.50 76 GLU A O 1
ATOM 649 N N . TRP A 1 77 ? 2.326 -4.279 -8.612 1.00 98.00 77 TRP A N 1
ATOM 650 C CA . TRP A 1 77 ? 2.784 -4.210 -7.225 1.00 98.00 77 TRP A CA 1
ATOM 651 C C . TRP A 1 77 ? 1.754 -3.547 -6.301 1.00 98.00 77 TRP A C 1
ATOM 653 O O . TRP A 1 77 ? 1.520 -3.987 -5.176 1.00 98.00 77 TRP A O 1
ATOM 663 N N . PHE A 1 78 ? 1.078 -2.499 -6.777 1.00 97.38 78 PHE A N 1
ATOM 664 C CA . PHE A 1 78 ? 0.018 -1.850 -6.007 1.00 97.38 78 PHE A CA 1
ATOM 665 C C . PHE A 1 78 ? -1.258 -2.704 -5.914 1.00 97.38 78 PHE A C 1
ATOM 667 O O . PHE A 1 78 ? -1.981 -2.598 -4.923 1.00 97.38 78 PHE A O 1
ATOM 674 N N . ALA A 1 79 ? -1.528 -3.564 -6.904 1.00 97.56 79 ALA A N 1
ATOM 675 C CA . ALA A 1 79 ? -2.590 -4.566 -6.816 1.00 97.56 79 ALA A CA 1
ATOM 676 C C . ALA A 1 79 ? -2.314 -5.545 -5.669 1.00 97.56 79 ALA A C 1
ATOM 678 O O . ALA A 1 79 ? -3.209 -5.818 -4.880 1.00 97.56 79 ALA A O 1
ATOM 679 N N . GLU A 1 80 ? -1.063 -5.966 -5.488 1.00 96.94 80 GLU A N 1
ATOM 680 C CA . GLU A 1 80 ? -0.687 -6.822 -4.362 1.00 96.94 80 GLU A CA 1
ATOM 681 C C . GLU A 1 80 ? -0.911 -6.130 -3.004 1.00 96.94 80 GLU A C 1
ATOM 683 O O . GLU A 1 80 ? -1.395 -6.742 -2.051 1.00 96.94 80 GLU A O 1
ATOM 688 N N . MET A 1 81 ? -0.652 -4.819 -2.909 1.00 98.00 81 MET A N 1
ATOM 689 C CA . MET A 1 81 ? -1.013 -4.048 -1.711 1.00 98.00 81 MET A CA 1
ATOM 690 C C . MET A 1 81 ? -2.528 -4.063 -1.456 1.00 98.00 81 MET A C 1
ATOM 692 O O . MET A 1 81 ? -2.959 -4.190 -0.308 1.00 98.00 81 MET A O 1
ATOM 696 N N . LEU A 1 82 ? -3.341 -3.953 -2.511 1.00 98.12 82 LEU A N 1
ATOM 697 C CA . LEU A 1 82 ? -4.800 -4.058 -2.419 1.00 98.12 82 LEU A CA 1
ATOM 698 C C . LEU A 1 82 ? -5.255 -5.467 -2.020 1.00 98.12 82 LEU A C 1
ATOM 700 O O . LEU A 1 82 ? -6.214 -5.582 -1.256 1.00 98.12 82 LEU A O 1
ATOM 704 N N . ASP A 1 83 ? -4.563 -6.516 -2.456 1.00 97.25 83 ASP A N 1
ATOM 705 C CA . ASP A 1 83 ? -4.843 -7.901 -2.066 1.00 97.25 83 ASP A CA 1
ATOM 706 C C . ASP A 1 83 ? -4.598 -8.124 -0.565 1.00 97.25 83 ASP A C 1
ATOM 708 O O . ASP A 1 83 ? -5.416 -8.749 0.116 1.00 97.25 83 ASP A O 1
ATOM 712 N N . TYR A 1 84 ? -3.530 -7.540 -0.006 1.00 96.38 84 TYR A N 1
ATOM 713 C CA . TYR A 1 84 ? -3.287 -7.554 1.443 1.00 96.38 84 TYR A CA 1
ATOM 714 C C . TYR A 1 84 ? -4.369 -6.812 2.236 1.00 96.38 84 TYR A C 1
ATOM 716 O O . TYR A 1 84 ? -4.749 -7.254 3.323 1.00 96.38 84 TYR A O 1
ATOM 724 N N . ILE A 1 85 ? -4.874 -5.694 1.705 1.00 96.69 85 ILE A N 1
ATOM 725 C CA . ILE A 1 85 ? -5.926 -4.902 2.358 1.00 96.69 85 ILE A CA 1
ATOM 726 C C . ILE A 1 85 ? -7.278 -5.616 2.293 1.00 96.69 85 ILE A C 1
ATOM 728 O O . ILE A 1 85 ? -7.979 -5.658 3.294 1.00 96.69 85 ILE A O 1
ATOM 732 N N . SER A 1 86 ? -7.633 -6.173 1.135 1.00 94.94 86 SER A N 1
ATOM 733 C CA . SER A 1 86 ? -8.950 -6.772 0.864 1.00 94.94 86 SER A CA 1
ATOM 734 C C . SER A 1 86 ? -9.055 -8.256 1.223 1.00 94.94 86 SER A C 1
ATOM 736 O O . SER A 1 86 ? -10.101 -8.873 1.020 1.00 94.94 86 SER A O 1
ATOM 738 N N . GLY A 1 87 ? -7.968 -8.853 1.715 1.00 93.88 87 GLY A N 1
ATOM 739 C C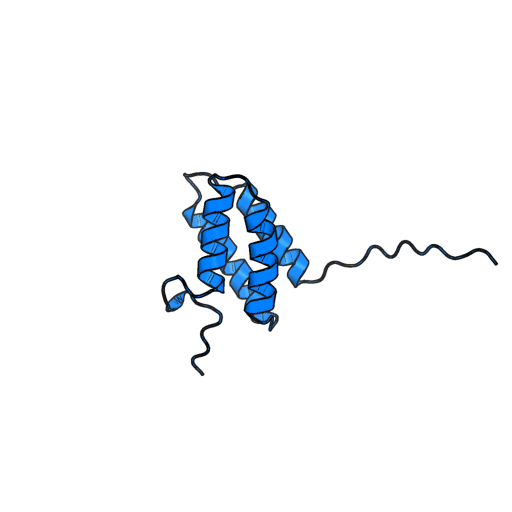A . GLY A 1 87 ? -7.925 -10.264 2.093 1.00 93.88 87 GLY A CA 1
ATOM 740 C C . GLY A 1 87 ? -7.857 -11.236 0.913 1.00 93.88 87 GLY A C 1
ATOM 741 O O . GLY A 1 87 ? -7.959 -12.442 1.126 1.00 93.88 87 GLY A O 1
ATOM 742 N N . TRP A 1 88 ? -7.616 -10.756 -0.311 1.00 93.62 88 TRP A N 1
ATOM 743 C CA . TRP A 1 88 ? -7.320 -11.582 -1.493 1.00 93.62 88 TRP A CA 1
ATOM 744 C C . TRP A 1 88 ? -5.873 -12.108 -1.487 1.00 93.62 88 TRP A C 1
ATOM 746 O O . TRP A 1 88 ? -5.191 -12.172 -2.503 1.00 93.62 88 TRP A O 1
ATOM 756 N N . CYS A 1 89 ? -5.393 -12.513 -0.316 1.00 91.00 89 CYS A N 1
ATOM 757 C CA . CYS A 1 89 ? -4.051 -13.023 -0.076 1.00 91.00 89 CYS A CA 1
ATOM 758 C C . CYS A 1 89 ? -4.108 -14.253 0.846 1.00 91.00 89 CYS A C 1
ATOM 760 O O . CYS A 1 89 ? -5.177 -14.716 1.247 1.00 91.00 89 CYS A O 1
ATOM 762 N N . HIS A 1 90 ? -2.948 -14.813 1.195 1.00 88.44 90 HIS A N 1
ATOM 763 C CA . HIS A 1 90 ? -2.884 -15.842 2.235 1.00 88.44 90 HIS A CA 1
ATOM 764 C C . HIS A 1 90 ? -3.449 -15.289 3.550 1.00 88.44 90 HIS A C 1
ATOM 766 O O . HIS A 1 90 ? -3.120 -14.170 3.935 1.00 88.44 90 HIS A O 1
ATOM 772 N N . SER A 1 91 ? -4.242 -16.078 4.277 1.00 86.25 91 SER A N 1
ATOM 773 C CA . SER A 1 91 ? -4.933 -15.614 5.492 1.00 86.25 91 SER A CA 1
ATOM 774 C C . SER A 1 91 ? -3.993 -15.050 6.564 1.00 86.25 91 SER A C 1
ATOM 776 O O . SER A 1 91 ? -4.365 -14.126 7.275 1.00 86.25 91 SER A O 1
ATOM 778 N N . GLU A 1 92 ? -2.757 -15.553 6.655 1.00 87.38 92 GLU A N 1
ATOM 779 C CA . GLU A 1 92 ? -1.715 -15.046 7.567 1.00 87.38 92 GLU A CA 1
ATOM 780 C C . GLU A 1 92 ? -1.232 -13.625 7.225 1.00 87.38 92 GLU A C 1
ATOM 782 O O . GLU A 1 92 ? -0.606 -12.955 8.047 1.00 87.38 92 GLU A O 1
ATOM 787 N N . LYS A 1 93 ? -1.497 -13.174 5.996 1.00 88.31 93 LYS A N 1
ATOM 788 C CA . LYS A 1 93 ? -1.163 -11.844 5.487 1.00 88.31 93 LYS A CA 1
ATOM 789 C C . LYS A 1 93 ? -2.367 -10.895 5.485 1.00 88.31 93 LYS A C 1
ATOM 791 O O . LYS A 1 93 ? -2.193 -9.711 5.220 1.00 88.31 93 LYS A O 1
ATOM 796 N N . TYR A 1 94 ? -3.576 -11.368 5.788 1.00 93.06 94 TYR A N 1
ATOM 797 C CA . TYR A 1 94 ? -4.746 -10.496 5.832 1.00 93.06 94 TYR A CA 1
ATOM 798 C C . TYR A 1 94 ? -4.814 -9.751 7.171 1.00 93.06 94 TYR A C 1
ATOM 800 O O . TYR A 1 94 ? -5.144 -10.325 8.208 1.00 93.06 94 TYR A O 1
ATOM 808 N N . LEU A 1 95 ? -4.493 -8.453 7.144 1.00 92.19 95 LEU A N 1
ATOM 809 C CA . LEU A 1 95 ? -4.356 -7.630 8.353 1.00 92.19 95 LEU A CA 1
ATOM 810 C C . LEU A 1 95 ? -5.686 -7.254 9.004 1.00 92.19 95 LEU A C 1
ATOM 812 O O . LEU A 1 95 ? -5.743 -7.136 10.223 1.00 92.19 95 LEU A O 1
ATOM 816 N N . TRP A 1 96 ? -6.740 -7.084 8.207 1.00 92.50 96 TRP A N 1
ATOM 817 C CA . TRP A 1 96 ? -8.070 -6.699 8.685 1.00 92.50 96 TRP A CA 1
ATOM 818 C C . TRP A 1 96 ? -8.987 -7.903 8.922 1.00 92.50 96 TRP A C 1
ATOM 820 O O . TRP A 1 96 ? -10.198 -7.731 9.050 1.00 92.50 96 TRP A O 1
ATOM 830 N N . ASN A 1 97 ? -8.424 -9.115 9.023 1.00 81.94 97 ASN A N 1
ATOM 831 C CA . ASN A 1 97 ? -9.187 -10.315 9.340 1.00 81.94 97 ASN A CA 1
ATOM 832 C C . ASN A 1 97 ? -10.011 -10.092 10.617 1.00 81.94 97 ASN A C 1
ATOM 834 O O . ASN A 1 97 ? -9.468 -9.959 11.709 1.00 81.94 97 ASN A O 1
ATOM 838 N N . HIS A 1 98 ? -11.337 -10.057 10.476 1.00 66.69 98 HIS A N 1
ATOM 839 C CA . HIS A 1 98 ? -12.292 -9.828 11.564 1.00 66.69 98 HIS A CA 1
ATOM 840 C C . HIS A 1 98 ? -12.442 -11.029 12.519 1.00 66.69 98 HIS A C 1
ATOM 842 O O . HIS A 1 98 ? -13.464 -11.162 13.194 1.00 66.69 98 HIS A O 1
ATOM 848 N N . GLN A 1 99 ? -11.456 -11.923 12.567 1.00 52.97 99 GLN A N 1
ATOM 849 C CA . GLN A 1 99 ? -11.447 -13.057 13.482 1.00 52.97 99 GLN A CA 1
ATOM 850 C C . GLN A 1 99 ? -10.877 -12.627 14.841 1.00 52.97 99 GLN A C 1
ATOM 852 O O . GLN A 1 99 ? -9.688 -12.777 15.086 1.00 52.97 99 GLN A O 1
ATOM 857 N N . GLU A 1 100 ? -11.790 -12.065 15.645 1.00 42.34 100 GLU A N 1
ATOM 858 C CA . GLU A 1 100 ? -11.851 -11.959 17.125 1.00 42.34 100 GLU A CA 1
ATOM 859 C C . GLU A 1 100 ? -10.608 -11.513 17.919 1.00 42.34 100 GLU A C 1
ATOM 861 O O . GLU A 1 100 ? -9.657 -12.303 18.108 1.00 42.34 100 GLU A O 1
#

pLDDT: mean 90.32, std 15.0, range [42.34, 98.5]

Mean predicted aligned error: 6.31 Å

Solvent-accessible surface area (backbone atoms only — not comparable to full-atom values): 6080 Å² total; per-residue (Å²): 138,81,80,80,81,70,83,70,78,75,75,75,50,70,62,57,50,51,50,51,50,43,54,55,51,41,76,69,60,45,90,91,46,39,70,62,50,50,53,55,44,49,55,47,50,51,53,46,49,74,70,69,57,54,58,68,63,53,44,54,58,52,47,59,53,48,74,71,45,66,92,50,70,50,35,54,55,48,48,52,54,48,22,33,57,74,47,72,46,61,74,95,59,25,77,69,63,84,78,126